Protein AF-A0A2V8SUP8-F1 (afdb_monomer)

Foldseek 3Di:
DCLVVLLVQLVVCVVQQVLVSNLVSLVVSVVPPDCVVCVVSVVVSVVVNVVSVVCVVVVTGPDPPPDPD

Mean predicted aligned error: 4.54 Å

Solvent-accessible surface area (backbone atoms only — not comparable to full-atom values): 3909 Å² total; per-residue (Å²): 124,70,26,66,55,27,44,52,54,11,51,51,27,46,76,68,25,35,48,68,64,12,48,54,25,41,53,54,14,64,78,58,50,48,72,84,84,36,45,69,59,52,51,51,47,64,68,44,48,67,56,52,55,50,37,51,76,71,70,49,50,63,68,79,73,96,72,83,129

Nearest PDB structures (foldseek):
  5nbt-assembly2_D  TM=8.073E-01  e=4.571E-01  Mus musculus
  2n8i-assembly1_A  TM=6.738E-01  e=6.266E-01  synthetic construct
  8k9a-assembly1_A  TM=8.077E-01  e=6.469E+00  Bacillus subtilis
  8xfe-assembly1_B  TM=7.957E-01  e=7.817E+00  Bacillus sp. DSM 5850

Sequence (69 aa):
ELAVVQFFIATAHDQLGEYEEALDAYEAFLSRADARTNELEIEKVNLRLPSLRKQIKRGEGVKPDKKAQ

Radius of gyration: 12.93 Å; Cα contacts (8 Å, |Δi|>4): 61; chains: 1; bounding box: 42×20×33 Å

Secondary structure (DSSP, 8-state):
-HHHHHHHHHHHHHHHT-HHHHHHHHHHHHHH--TTTSHHHHHHHHHHHHHHHHHHHTT-SPPP-S---

Structure (mmCIF, N/CA/C/O backbone):
data_AF-A0A2V8SUP8-F1
#
_entry.id   AF-A0A2V8SUP8-F1
#
loop_
_atom_site.group_PDB
_atom_site.id
_atom_site.type_symbol
_atom_site.label_atom_id
_atom_site.label_alt_id
_atom_site.label_comp_id
_atom_site.label_asym_id
_atom_site.label_entity_id
_atom_site.label_seq_id
_atom_site.pdbx_PDB_ins_code
_atom_site.Cartn_x
_atom_site.Cartn_y
_atom_site.Cartn_z
_atom_site.occupancy
_atom_site.B_iso_or_equiv
_atom_site.auth_seq_id
_atom_site.auth_comp_id
_atom_site.auth_asym_id
_atom_site.auth_atom_id
_atom_site.pdbx_PDB_model_num
ATOM 1 N N . GLU A 1 1 ? 1.020 -0.447 -16.034 1.00 59.50 1 GLU A N 1
ATOM 2 C CA . GLU A 1 1 ? 0.632 0.983 -16.012 1.00 59.50 1 GLU A CA 1
ATOM 3 C C . GLU A 1 1 ? -0.347 1.326 -14.881 1.00 59.50 1 GLU A C 1
ATOM 5 O O . GLU A 1 1 ? -0.072 2.245 -14.129 1.00 59.50 1 GLU A O 1
ATOM 10 N N . LEU A 1 2 ? -1.423 0.554 -14.663 1.00 82.12 2 LEU A N 1
ATOM 11 C CA . LEU A 1 2 ? -2.428 0.836 -13.614 1.00 82.12 2 LEU A CA 1
ATOM 12 C C . LEU A 1 2 ? -1.944 0.725 -12.150 1.00 82.12 2 LEU A C 1
ATOM 14 O O . LEU A 1 2 ? -2.581 1.297 -11.271 1.00 82.12 2 LEU A O 1
ATOM 18 N N . ALA A 1 3 ? -0.856 0.001 -11.865 1.00 91.12 3 ALA A N 1
ATOM 19 C CA . ALA A 1 3 ? -0.400 -0.222 -10.489 1.00 91.12 3 ALA A CA 1
ATOM 20 C C . ALA A 1 3 ? 0.006 1.093 -9.798 1.00 91.12 3 ALA A C 1
ATOM 22 O O . ALA A 1 3 ? -0.514 1.422 -8.737 1.00 91.12 3 ALA A O 1
ATOM 23 N N . VAL A 1 4 ? 0.857 1.906 -10.433 1.00 93.81 4 VAL A N 1
ATOM 24 C CA . VAL A 1 4 ? 1.335 3.162 -9.827 1.00 93.81 4 VAL A CA 1
ATOM 25 C C . VAL A 1 4 ? 0.193 4.151 -9.543 1.00 93.81 4 VAL A C 1
ATOM 27 O O . VAL A 1 4 ? 0.234 4.886 -8.563 1.00 93.81 4 VAL A O 1
ATOM 30 N N . VAL A 1 5 ? -0.879 4.119 -10.342 1.00 96.25 5 VAL A N 1
ATOM 31 C CA . VAL A 1 5 ? -2.087 4.922 -10.094 1.00 96.25 5 VAL A CA 1
ATOM 32 C C . VAL A 1 5 ? -2.751 4.516 -8.776 1.00 96.25 5 VAL A C 1
ATOM 34 O O . VAL A 1 5 ? -3.119 5.381 -7.988 1.00 96.25 5 VAL A O 1
ATOM 37 N N . GLN A 1 6 ? -2.855 3.214 -8.497 1.00 97.19 6 GLN A N 1
ATOM 38 C CA . GLN A 1 6 ? -3.414 2.718 -7.236 1.00 97.19 6 GLN A CA 1
ATOM 39 C C . GLN A 1 6 ? -2.545 3.087 -6.033 1.00 97.19 6 GLN A C 1
ATOM 41 O O . GLN A 1 6 ? -3.088 3.426 -4.988 1.00 97.19 6 GLN A O 1
ATOM 46 N N . PHE A 1 7 ? -1.219 3.119 -6.191 1.00 97.94 7 PHE A N 1
ATOM 47 C CA . PHE A 1 7 ? -0.320 3.629 -5.154 1.00 97.94 7 PHE A CA 1
ATOM 48 C C . PHE A 1 7 ? -0.609 5.101 -4.809 1.00 97.94 7 PHE A C 1
ATOM 50 O O . PHE A 1 7 ? -0.688 5.457 -3.631 1.00 97.94 7 PHE A O 1
ATOM 57 N N . PHE A 1 8 ? -0.810 5.960 -5.815 1.00 97.75 8 PHE A N 1
ATOM 58 C CA . PHE A 1 8 ? -1.132 7.370 -5.574 1.00 97.75 8 PHE A CA 1
ATOM 59 C C . PHE A 1 8 ? -2.526 7.568 -4.975 1.00 97.75 8 PHE A C 1
ATOM 61 O O . PHE A 1 8 ? -2.668 8.374 -4.059 1.00 97.75 8 PHE A O 1
ATOM 68 N N . ILE A 1 9 ? -3.528 6.811 -5.435 1.00 97.81 9 ILE A N 1
ATOM 69 C CA . ILE A 1 9 ? -4.874 6.808 -4.839 1.00 97.81 9 ILE A CA 1
ATOM 70 C C . ILE A 1 9 ? -4.794 6.405 -3.363 1.00 97.81 9 ILE A C 1
ATOM 72 O O . ILE A 1 9 ? -5.304 7.117 -2.503 1.00 97.81 9 ILE A O 1
ATOM 76 N N . ALA A 1 10 ? -4.086 5.316 -3.058 1.00 98.06 10 ALA A N 1
ATOM 77 C CA . ALA A 1 10 ? -3.905 4.852 -1.691 1.00 98.06 10 ALA A CA 1
ATOM 78 C C . ALA A 1 10 ? -3.203 5.894 -0.812 1.00 98.06 10 ALA A C 1
ATOM 80 O O . ALA A 1 10 ? -3.644 6.161 0.300 1.00 98.06 10 ALA A O 1
ATOM 81 N N . THR A 1 11 ? -2.149 6.530 -1.333 1.00 98.31 11 THR A N 1
ATOM 82 C CA . THR A 1 11 ? -1.415 7.588 -0.623 1.00 98.31 11 THR A CA 1
ATOM 83 C C . THR A 1 11 ? -2.306 8.796 -0.330 1.00 98.31 11 THR A C 1
ATOM 85 O O . THR A 1 11 ? -2.217 9.367 0.754 1.00 98.31 11 THR A O 1
ATOM 88 N N . ALA A 1 12 ? -3.168 9.185 -1.274 1.00 98.31 12 ALA A N 1
ATOM 89 C CA . ALA A 1 12 ? -4.099 10.292 -1.086 1.00 98.31 12 ALA A CA 1
ATOM 90 C C . ALA A 1 12 ? -5.118 9.980 0.021 1.00 98.31 12 ALA A C 1
ATOM 92 O O . ALA A 1 12 ? -5.242 10.761 0.961 1.00 98.31 12 ALA A O 1
ATOM 93 N N . HIS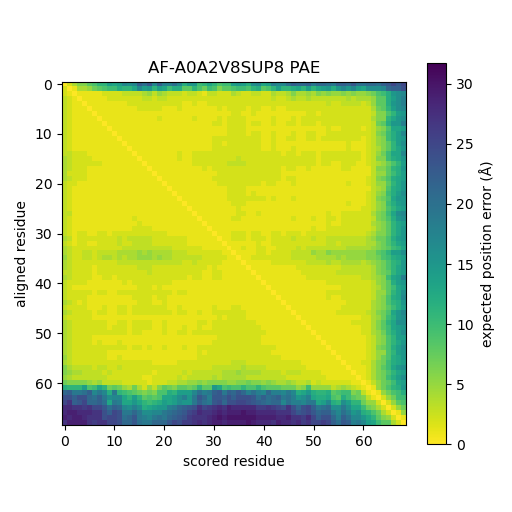 A 1 13 ? -5.766 8.812 -0.038 1.00 98.25 13 HIS A N 1
ATOM 94 C CA . HIS A 1 13 ? -6.688 8.357 1.006 1.00 98.25 13 HIS A CA 1
ATOM 95 C C . HIS A 1 13 ? -6.000 8.267 2.379 1.00 98.25 13 HIS A C 1
ATOM 97 O O . HIS A 1 13 ? -6.521 8.755 3.380 1.00 98.25 13 HIS A O 1
ATOM 103 N N . ASP A 1 14 ? -4.781 7.724 2.433 1.00 97.81 14 ASP A N 1
ATOM 104 C CA . ASP A 1 14 ? -4.003 7.592 3.669 1.00 97.81 14 ASP A CA 1
ATOM 105 C C . ASP A 1 14 ? -3.720 8.962 4.311 1.00 97.81 14 ASP A C 1
ATOM 107 O O . ASP A 1 14 ? -3.929 9.156 5.509 1.00 97.81 14 ASP A O 1
ATOM 111 N N . GLN A 1 15 ? -3.327 9.951 3.500 1.00 97.12 15 GLN A N 1
ATOM 112 C CA . GLN A 1 15 ? -3.102 11.330 3.952 1.00 97.12 15 GLN A CA 1
ATOM 113 C C . GLN A 1 15 ? -4.385 12.029 4.417 1.00 97.12 15 GLN A C 1
ATOM 115 O O . GLN A 1 15 ? -4.325 12.864 5.320 1.00 97.12 15 GLN A O 1
ATOM 120 N N . LEU A 1 16 ? -5.532 11.686 3.826 1.00 96.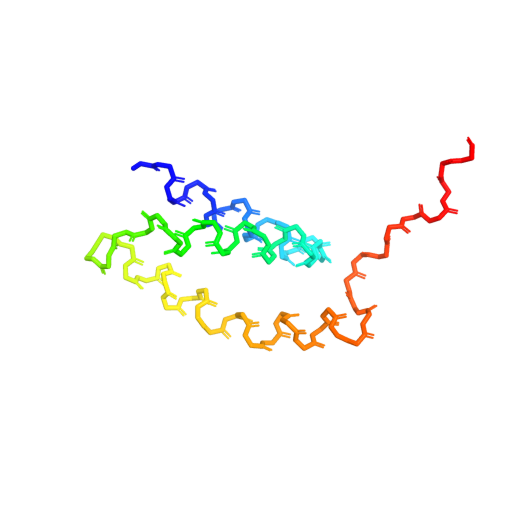94 16 LEU A N 1
ATOM 121 C CA . LEU A 1 16 ? -6.847 12.185 4.233 1.00 96.94 16 LEU A CA 1
ATOM 122 C C . LEU A 1 16 ? -7.398 11.469 5.476 1.00 96.94 16 LEU A C 1
ATOM 124 O O . LEU A 1 16 ? -8.377 11.924 6.065 1.00 96.94 16 LEU A O 1
ATOM 128 N N . GLY A 1 17 ? -6.752 10.387 5.918 1.00 96.88 17 GLY A N 1
ATOM 129 C CA . GLY A 1 17 ? -7.215 9.558 7.027 1.00 96.88 17 GLY A CA 1
ATOM 130 C C . GLY A 1 17 ? -8.285 8.536 6.632 1.00 96.88 17 GLY A C 1
ATOM 131 O O . GLY A 1 17 ? -8.852 7.890 7.513 1.00 96.88 17 GLY A O 1
ATOM 132 N N . GLU A 1 18 ? -8.574 8.391 5.341 1.00 97.75 18 GLU A N 1
ATOM 133 C CA . GLU A 1 18 ? -9.544 7.463 4.741 1.00 97.75 18 GLU A CA 1
ATOM 134 C C . GLU A 1 18 ? -8.917 6.065 4.704 1.00 97.75 18 GLU A C 1
ATOM 136 O O . GLU A 1 18 ? -8.461 5.562 3.680 1.00 97.75 18 GLU A O 1
ATOM 141 N N . TYR A 1 19 ? -8.733 5.486 5.892 1.00 97.50 19 TYR A N 1
ATOM 142 C CA . TYR A 1 19 ? -7.838 4.348 6.077 1.00 97.50 19 TYR A CA 1
ATOM 143 C C . TYR A 1 19 ? -8.339 3.048 5.449 1.00 97.50 19 TYR A C 1
ATOM 145 O O . TYR A 1 19 ? -7.507 2.238 5.040 1.00 97.50 19 TYR A O 1
ATOM 153 N N . GLU A 1 20 ? -9.653 2.831 5.372 1.00 97.12 20 GLU A N 1
ATOM 154 C CA . GLU A 1 20 ? -10.213 1.638 4.725 1.00 97.12 20 GLU A CA 1
ATOM 155 C C . GLU A 1 20 ? -10.019 1.720 3.205 1.00 97.12 20 GLU A C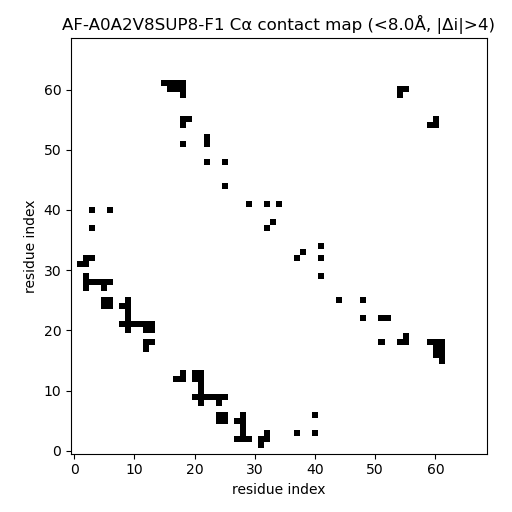 1
ATOM 157 O O . GLU A 1 20 ? -9.461 0.802 2.605 1.00 97.12 20 GLU A O 1
ATOM 162 N N . GLU A 1 21 ? -10.327 2.868 2.604 1.00 97.75 21 GLU A N 1
ATOM 163 C CA . GLU A 1 21 ? -10.107 3.146 1.184 1.00 97.75 21 GLU A CA 1
ATOM 164 C C . GLU A 1 21 ? -8.614 3.113 0.817 1.00 97.75 21 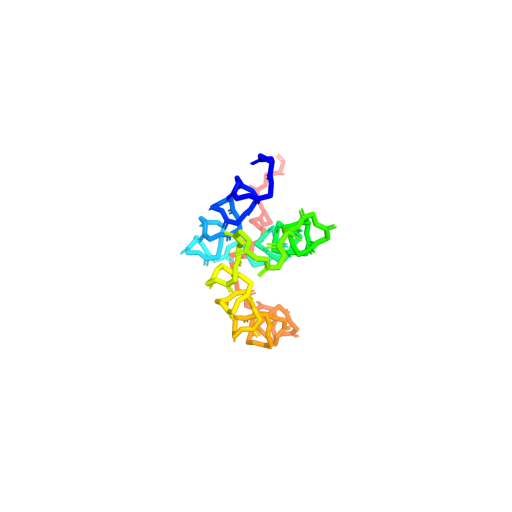GLU A C 1
ATOM 166 O O . GLU A 1 21 ? -8.224 2.575 -0.225 1.00 97.75 21 GLU A O 1
ATOM 171 N N . ALA A 1 22 ? -7.752 3.636 1.694 1.00 98.38 22 ALA A N 1
ATOM 172 C CA . ALA A 1 22 ? -6.304 3.552 1.538 1.00 98.38 22 ALA A CA 1
ATOM 173 C C . ALA A 1 22 ? -5.815 2.101 1.545 1.00 98.38 22 ALA A C 1
ATOM 175 O O . ALA A 1 22 ? -4.976 1.728 0.721 1.00 98.38 22 ALA A O 1
ATOM 176 N N . LEU A 1 23 ? -6.326 1.277 2.467 1.00 98.44 23 LEU A N 1
ATOM 177 C CA . LEU A 1 23 ? -5.959 -0.133 2.569 1.00 98.44 23 LEU A CA 1
ATOM 178 C C . LEU A 1 23 ? -6.342 -0.890 1.293 1.00 98.44 23 LEU A C 1
ATOM 180 O O . LEU A 1 23 ? -5.484 -1.567 0.724 1.00 98.44 23 LEU A O 1
ATOM 184 N N . ASP A 1 24 ? -7.574 -0.718 0.815 1.00 98.06 24 ASP A N 1
ATOM 185 C CA . ASP A 1 24 ? -8.064 -1.365 -0.405 1.00 98.06 24 ASP A CA 1
ATOM 186 C C . ASP A 1 24 ? -7.211 -0.992 -1.625 1.00 98.06 24 ASP A C 1
ATOM 188 O O . ASP A 1 24 ? -6.807 -1.851 -2.417 1.00 98.06 24 ASP A O 1
ATOM 192 N N . ALA A 1 25 ? -6.873 0.292 -1.767 1.00 98.25 25 ALA A N 1
ATOM 193 C CA . ALA A 1 25 ? -6.048 0.766 -2.870 1.00 98.25 25 ALA A CA 1
ATOM 194 C C . ALA A 1 25 ? -4.587 0.279 -2.771 1.00 98.25 25 ALA A C 1
ATOM 196 O O . ALA A 1 25 ? -4.001 -0.091 -3.794 1.00 98.25 25 ALA A O 1
ATOM 197 N N .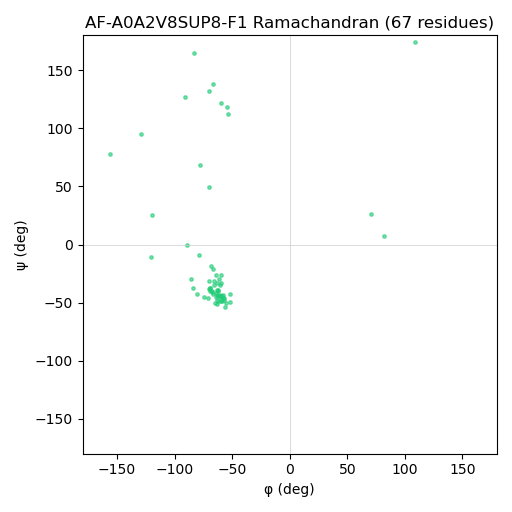 TYR A 1 26 ? -4.004 0.211 -1.567 1.00 98.44 26 TYR A N 1
ATOM 198 C CA . TYR A 1 26 ? -2.668 -0.360 -1.359 1.00 98.44 26 TYR A CA 1
ATOM 199 C C . TYR A 1 26 ? -2.624 -1.857 -1.695 1.00 98.44 26 TYR A C 1
ATOM 201 O O . TYR A 1 26 ? -1.672 -2.315 -2.330 1.00 98.44 26 TYR A O 1
ATOM 209 N N . GLU A 1 27 ? -3.641 -2.629 -1.309 1.00 97.94 27 GLU A N 1
ATOM 210 C CA . GLU A 1 27 ? -3.723 -4.057 -1.637 1.00 97.94 27 GLU A CA 1
ATOM 211 C C . GLU A 1 27 ? -3.930 -4.280 -3.139 1.00 97.94 27 GLU A C 1
ATOM 213 O O . GLU A 1 27 ? -3.275 -5.139 -3.742 1.00 97.94 27 GLU A O 1
ATOM 218 N N . ALA A 1 28 ? -4.758 -3.449 -3.777 1.00 97.44 28 ALA A N 1
ATOM 219 C CA . ALA A 1 28 ? -4.929 -3.473 -5.221 1.00 97.44 28 ALA A CA 1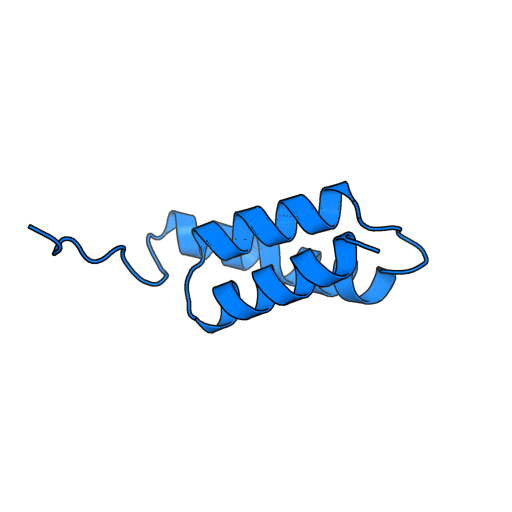
ATOM 220 C C . ALA A 1 28 ? -3.606 -3.172 -5.947 1.00 97.44 28 ALA A C 1
ATOM 222 O O . ALA A 1 28 ? -3.241 -3.913 -6.866 1.00 97.44 28 ALA A O 1
ATOM 223 N N . PHE A 1 29 ? -2.851 -2.167 -5.484 1.00 97.94 29 PHE A N 1
ATOM 224 C CA . PHE A 1 29 ? -1.515 -1.867 -5.995 1.00 97.94 29 PHE A CA 1
ATOM 225 C C . PHE A 1 29 ? -0.591 -3.084 -5.885 1.00 97.94 29 PHE A C 1
ATOM 227 O O . PHE A 1 29 ? -0.053 -3.519 -6.902 1.00 97.94 29 PHE A O 1
ATOM 234 N N . LEU A 1 30 ? -0.452 -3.678 -4.695 1.00 97.62 30 LEU A N 1
ATOM 235 C CA . LEU A 1 30 ? 0.433 -4.829 -4.476 1.00 97.62 30 LEU A CA 1
ATOM 236 C C . LEU A 1 30 ? 0.072 -6.036 -5.351 1.00 97.62 30 LEU A C 1
ATOM 238 O O . LEU A 1 30 ? 0.965 -6.754 -5.791 1.00 97.62 30 LEU A O 1
ATOM 242 N N . SER A 1 31 ? -1.213 -6.243 -5.649 1.00 96.94 31 SER A N 1
ATOM 243 C CA . SER A 1 31 ? -1.657 -7.341 -6.522 1.00 96.94 31 SER A CA 1
ATOM 244 C C . SER A 1 31 ? -1.243 -7.180 -7.993 1.00 96.94 31 SER A C 1
ATOM 246 O O . SER A 1 31 ? -1.258 -8.152 -8.747 1.00 96.94 31 SER A O 1
ATOM 248 N N . ARG A 1 32 ? -0.895 -5.957 -8.416 1.00 95.88 32 ARG A N 1
ATOM 249 C CA . ARG A 1 32 ? -0.588 -5.599 -9.813 1.00 95.88 32 ARG A CA 1
ATOM 250 C C . ARG A 1 32 ? 0.819 -5.039 -10.005 1.00 95.88 32 ARG A C 1
ATOM 252 O O . ARG A 1 32 ? 1.218 -4.820 -11.149 1.00 95.88 32 ARG A O 1
ATOM 259 N N . ALA A 1 33 ? 1.521 -4.736 -8.917 1.00 96.81 33 ALA A N 1
ATOM 260 C CA . ALA 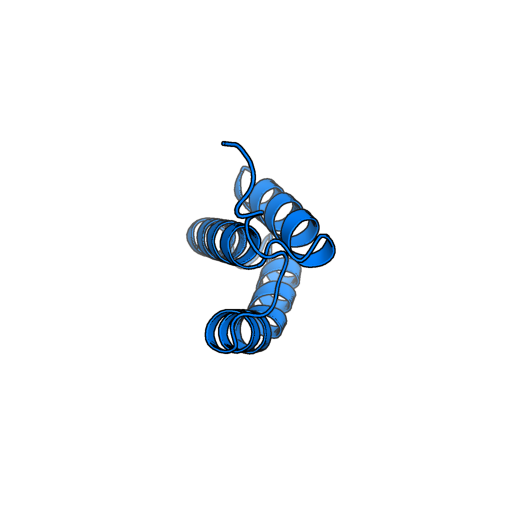A 1 33 ? 2.835 -4.121 -8.945 1.00 96.81 33 ALA A CA 1
ATOM 261 C C . ALA A 1 33 ? 3.869 -5.078 -9.547 1.00 96.81 33 ALA A C 1
ATOM 263 O O . ALA A 1 33 ? 3.891 -6.270 -9.239 1.00 96.81 33 ALA A O 1
ATOM 264 N N . ASP A 1 34 ? 4.747 -4.539 -10.388 1.00 96.62 34 ASP A N 1
ATOM 265 C CA . ASP A 1 34 ? 5.919 -5.269 -10.857 1.00 96.62 34 ASP A CA 1
ATOM 266 C C . ASP A 1 34 ? 7.089 -5.001 -9.908 1.00 96.62 34 ASP A C 1
ATOM 268 O O . ASP A 1 34 ? 7.435 -3.849 -9.650 1.00 96.62 34 ASP A O 1
ATOM 272 N N . ALA A 1 35 ? 7.720 -6.059 -9.399 1.00 94.50 35 ALA A N 1
ATOM 273 C CA . ALA A 1 35 ? 8.750 -5.937 -8.369 1.00 94.50 35 ALA A CA 1
ATOM 274 C C . ALA A 1 35 ? 10.007 -5.184 -8.836 1.00 94.50 35 ALA A C 1
ATOM 276 O O . ALA A 1 35 ? 10.696 -4.605 -8.005 1.00 94.50 35 ALA A O 1
ATOM 277 N N . ARG A 1 36 ? 10.313 -5.176 -10.143 1.00 95.12 36 ARG A N 1
ATOM 278 C CA . ARG A 1 36 ? 11.467 -4.435 -10.682 1.00 95.12 36 ARG A CA 1
ATOM 279 C C . ARG A 1 36 ? 11.135 -2.972 -10.942 1.00 95.12 36 ARG A C 1
ATOM 281 O O . ARG A 1 36 ? 11.983 -2.108 -10.764 1.00 95.12 36 ARG A O 1
ATOM 288 N N . THR A 1 37 ? 9.918 -2.704 -11.400 1.00 96.00 37 THR A N 1
ATOM 289 C CA . THR A 1 37 ? 9.485 -1.366 -11.817 1.00 96.00 37 THR A CA 1
ATOM 290 C C . THR A 1 37 ? 8.967 -0.535 -10.644 1.00 96.00 37 THR A C 1
ATOM 292 O O . THR A 1 37 ? 9.066 0.686 -10.670 1.00 96.00 37 THR A O 1
ATOM 295 N N . ASN A 1 38 ? 8.401 -1.185 -9.625 1.00 96.69 38 ASN A N 1
ATOM 296 C CA . ASN A 1 38 ? 7.719 -0.549 -8.497 1.00 96.69 38 ASN A CA 1
ATOM 297 C C . ASN A 1 38 ? 8.372 -0.874 -7.145 1.00 96.69 38 ASN A C 1
ATOM 299 O O . ASN A 1 38 ? 7.690 -0.868 -6.123 1.00 96.69 38 ASN A O 1
ATOM 303 N N . GLU A 1 39 ? 9.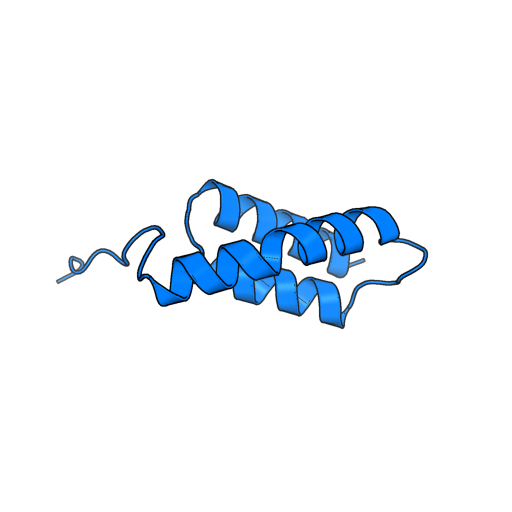669 -1.194 -7.129 1.00 97.69 39 GLU A N 1
ATOM 304 C CA . GLU A 1 39 ? 10.398 -1.621 -5.926 1.00 97.69 39 GLU A CA 1
ATOM 305 C C . GLU A 1 39 ? 10.221 -0.637 -4.756 1.00 97.69 39 GLU A C 1
ATOM 307 O O . GLU A 1 39 ? 9.826 -1.033 -3.658 1.00 97.69 39 GLU A O 1
ATOM 312 N N . LEU A 1 40 ? 10.421 0.660 -5.014 1.00 97.62 40 LEU A N 1
ATOM 313 C CA . LEU A 1 40 ? 10.325 1.710 -3.997 1.00 97.62 40 LEU A CA 1
ATOM 314 C C . LEU A 1 40 ? 8.895 1.896 -3.478 1.00 97.62 40 LEU A C 1
ATOM 316 O O . LEU A 1 40 ? 8.685 2.100 -2.282 1.00 97.62 40 LEU A O 1
ATOM 320 N N . GLU A 1 41 ? 7.893 1.850 -4.356 1.00 98.19 41 GLU A N 1
ATOM 321 C CA . GLU A 1 41 ? 6.491 1.942 -3.950 1.00 98.19 41 GLU A CA 1
ATOM 322 C C . GLU A 1 41 ? 6.080 0.713 -3.132 1.00 98.19 41 GLU A C 1
ATOM 324 O O . GLU A 1 41 ? 5.452 0.867 -2.086 1.00 98.19 41 GLU A O 1
ATOM 329 N N . ILE A 1 42 ? 6.487 -0.494 -3.539 1.00 98.56 42 ILE A N 1
ATOM 330 C CA . ILE A 1 42 ? 6.240 -1.734 -2.786 1.00 98.56 42 ILE A CA 1
ATOM 331 C C . ILE A 1 42 ? 6.842 -1.641 -1.382 1.00 98.56 42 ILE A C 1
ATOM 333 O O . ILE A 1 42 ? 6.166 -1.972 -0.405 1.00 98.56 42 ILE A O 1
ATOM 337 N N . GLU A 1 43 ? 8.082 -1.163 -1.253 1.00 98.50 43 GLU A N 1
ATOM 338 C CA . G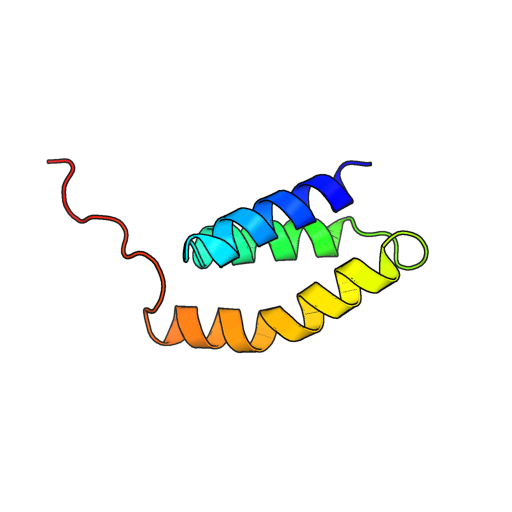LU A 1 43 ? 8.730 -0.981 0.048 1.00 98.50 43 GLU A CA 1
ATOM 339 C C . GLU A 1 43 ? 7.937 -0.016 0.941 1.00 98.50 43 GLU A C 1
ATOM 341 O O . GLU A 1 43 ? 7.605 -0.352 2.081 1.00 98.50 43 GLU A O 1
ATOM 346 N N . LYS A 1 44 ? 7.548 1.149 0.409 1.00 98.38 44 LYS A N 1
ATOM 347 C CA . LYS A 1 44 ? 6.735 2.136 1.139 1.00 98.38 44 LYS A CA 1
ATOM 348 C C . LYS A 1 44 ? 5.413 1.547 1.623 1.00 98.38 44 LYS A C 1
ATOM 350 O O . LYS A 1 44 ? 5.048 1.734 2.786 1.00 98.38 44 LYS A O 1
ATOM 355 N N . VAL A 1 45 ? 4.710 0.818 0.757 1.00 98.19 45 VAL A N 1
ATOM 356 C CA . VAL A 1 45 ? 3.433 0.187 1.112 1.00 98.19 45 VAL A CA 1
ATOM 357 C C . VAL A 1 45 ? 3.634 -0.864 2.199 1.00 98.19 45 VAL A C 1
ATOM 359 O O . VAL A 1 45 ? 2.913 -0.862 3.197 1.00 98.19 45 VAL A O 1
ATOM 362 N N . ASN A 1 46 ? 4.657 -1.707 2.077 1.00 98.31 46 ASN A N 1
ATOM 363 C CA . ASN A 1 46 ? 4.965 -2.723 3.082 1.00 98.31 46 ASN A CA 1
ATOM 364 C C . ASN A 1 46 ? 5.343 -2.120 4.444 1.00 98.31 46 ASN A C 1
ATOM 366 O O . ASN A 1 46 ? 4.989 -2.689 5.478 1.00 98.31 46 ASN A O 1
ATOM 370 N N . LEU A 1 47 ? 6.000 -0.957 4.471 1.00 98.56 47 LEU A N 1
ATOM 371 C CA . LEU A 1 47 ? 6.282 -0.222 5.708 1.00 98.56 47 LEU A CA 1
ATOM 372 C C . LEU A 1 47 ? 5.010 0.372 6.336 1.00 98.56 47 LEU A C 1
ATOM 374 O O . LEU A 1 47 ? 4.859 0.380 7.562 1.00 98.56 47 LEU A O 1
ATOM 378 N N . ARG A 1 48 ? 4.069 0.851 5.515 1.00 98.25 48 ARG A N 1
ATOM 379 C CA . ARG A 1 48 ? 2.845 1.513 5.981 1.00 98.25 48 ARG A CA 1
ATOM 380 C C . ARG A 1 48 ? 1.756 0.537 6.432 1.00 98.25 48 ARG A C 1
ATOM 382 O O . ARG A 1 48 ? 1.145 0.756 7.482 1.00 98.25 48 ARG A O 1
ATOM 389 N N . LEU A 1 49 ? 1.533 -0.554 5.697 1.00 98.25 49 LEU A N 1
ATOM 390 C CA . LEU A 1 49 ? 0.422 -1.492 5.917 1.00 98.25 49 LEU A CA 1
ATOM 391 C C . LEU A 1 49 ? 0.285 -2.010 7.362 1.00 98.25 49 LEU A C 1
ATOM 393 O O . LEU A 1 49 ? -0.842 -2.050 7.867 1.00 98.25 49 LEU A O 1
ATOM 397 N N . PRO A 1 50 ? 1.363 -2.386 8.082 1.00 98.50 50 PRO A N 1
ATOM 398 C CA . PRO A 1 50 ? 1.238 -2.878 9.451 1.00 98.50 50 PRO A CA 1
ATOM 399 C C . PRO A 1 50 ? 0.667 -1.836 10.413 1.00 98.50 50 PRO A C 1
ATOM 401 O O . PRO A 1 50 ? -0.116 -2.184 11.300 1.00 98.50 50 PRO A O 1
ATOM 404 N N . SER A 1 51 ? 1.060 -0.567 10.264 1.00 98.19 51 SER A N 1
ATOM 405 C CA . SER A 1 51 ? 0.524 0.507 11.098 1.00 98.19 51 SER A CA 1
ATOM 406 C C . SER A 1 51 ? -0.904 0.844 10.678 1.00 98.19 51 SER A C 1
ATOM 408 O O . SER A 1 51 ? -1.767 0.869 11.548 1.00 98.19 51 SER A O 1
ATOM 410 N N . LEU A 1 52 ? -1.183 0.963 9.376 1.00 98.38 52 LEU A N 1
ATOM 411 C CA . LEU A 1 52 ? -2.518 1.253 8.840 1.00 98.38 52 LEU A CA 1
ATOM 412 C C . LEU A 1 52 ? -3.561 0.234 9.322 1.00 98.38 52 LEU A C 1
ATOM 414 O O . LEU A 1 52 ? -4.564 0.595 9.932 1.00 98.38 52 LEU A O 1
ATOM 418 N N . ARG A 1 53 ? -3.265 -1.066 9.192 1.00 98.44 53 ARG A N 1
ATOM 419 C CA . ARG A 1 53 ? -4.141 -2.145 9.681 1.00 98.44 53 ARG A CA 1
ATOM 420 C C . ARG A 1 53 ? -4.376 -2.083 11.193 1.00 98.44 53 ARG A C 1
ATOM 422 O O . ARG A 1 53 ? -5.454 -2.438 11.664 1.00 98.44 53 ARG A O 1
ATOM 429 N N . LYS A 1 54 ? -3.381 -1.657 11.982 1.00 98.38 54 LYS A N 1
ATOM 430 C CA . LYS A 1 54 ? -3.551 -1.455 13.432 1.00 98.38 54 LYS A CA 1
ATOM 431 C C . LYS A 1 54 ? -4.437 -0.246 13.734 1.00 98.38 54 LYS A C 1
ATOM 433 O O . LYS A 1 54 ? -5.221 -0.328 14.671 1.00 98.38 54 LYS A O 1
ATOM 438 N N . GLN A 1 55 ? -4.314 0.838 12.973 1.00 97.56 55 GLN A N 1
ATOM 439 C CA . GLN A 1 55 ? -5.147 2.034 13.120 1.00 97.56 55 GLN A CA 1
ATOM 440 C C . GLN A 1 55 ? -6.619 1.711 12.834 1.00 97.56 55 GLN A C 1
ATOM 442 O O . GLN A 1 55 ? -7.466 1.973 13.685 1.00 97.56 55 GLN A O 1
ATOM 447 N N . ILE A 1 56 ? -6.901 1.006 11.734 1.00 96.81 56 ILE A N 1
ATOM 448 C CA . ILE A 1 56 ? -8.252 0.528 11.388 1.00 96.81 56 ILE A CA 1
ATOM 449 C C . ILE A 1 56 ? -8.823 -0.354 12.505 1.00 96.81 56 ILE A C 1
ATOM 451 O O . ILE A 1 56 ? -9.926 -0.119 12.990 1.00 96.81 56 ILE A O 1
ATOM 455 N N . LYS A 1 57 ? -8.043 -1.320 13.015 1.00 97.19 57 LYS A N 1
ATOM 456 C CA . LYS A 1 57 ? -8.466 -2.173 14.145 1.00 97.19 57 LYS A CA 1
ATOM 457 C C . LYS A 1 57 ? -8.791 -1.395 15.424 1.00 97.19 57 LYS A C 1
ATOM 459 O O . LYS A 1 57 ? -9.551 -1.894 16.249 1.00 97.19 57 LYS A O 1
ATOM 464 N N . ARG A 1 58 ? -8.203 -0.211 15.616 1.00 96.75 58 ARG A N 1
ATOM 465 C CA . ARG A 1 58 ? -8.491 0.690 16.743 1.00 96.75 58 ARG A CA 1
ATOM 466 C C . ARG A 1 58 ? -9.635 1.671 16.450 1.00 96.75 58 ARG A C 1
ATOM 468 O O . ARG A 1 58 ? -9.977 2.455 17.330 1.00 96.75 58 ARG A O 1
ATOM 475 N N . GLY A 1 59 ? -10.233 1.621 15.258 1.00 94.69 59 GLY A N 1
ATOM 476 C CA . GLY A 1 59 ? -11.283 2.543 14.823 1.00 94.69 59 GLY A CA 1
ATOM 477 C C . GLY A 1 59 ? -10.777 3.964 14.562 1.00 94.69 59 GLY A C 1
ATOM 478 O O . GLY A 1 59 ? -11.528 4.925 14.738 1.00 94.69 59 GLY A O 1
ATOM 479 N N . GLU A 1 60 ? -9.494 4.107 14.225 1.00 94.56 60 GLU A N 1
ATOM 480 C CA . GLU A 1 60 ? -8.902 5.373 13.790 1.00 94.56 60 GLU A CA 1
ATOM 481 C C . GLU A 1 60 ? -9.158 5.613 12.297 1.00 94.56 60 GLU A C 1
ATOM 483 O O . GLU A 1 60 ? -9.473 4.682 11.561 1.00 94.56 60 GLU A O 1
ATOM 488 N N . GLY A 1 61 ? -8.957 6.857 11.860 1.00 93.00 61 GLY A N 1
ATOM 489 C CA . GLY A 1 61 ? -9.276 7.320 10.508 1.00 93.00 61 GLY A CA 1
ATOM 490 C C . GLY A 1 61 ? -10.475 8.260 10.519 1.00 93.00 61 GLY A C 1
ATOM 491 O O . GLY A 1 61 ? -11.089 8.484 11.572 1.00 93.00 61 GLY A O 1
ATOM 492 N N . VAL A 1 62 ? -10.795 8.844 9.365 1.00 88.81 62 VAL A N 1
ATOM 493 C CA . VAL A 1 62 ? -12.050 9.585 9.215 1.00 88.81 62 VAL A CA 1
ATOM 494 C C . VAL A 1 62 ? -13.178 8.607 9.496 1.00 88.81 62 VAL A C 1
ATOM 496 O O . VAL A 1 62 ? -13.290 7.551 8.881 1.00 88.81 62 VAL A O 1
ATOM 499 N N . LYS A 1 63 ? -13.999 8.934 10.491 1.00 68.44 63 LYS A N 1
ATOM 500 C CA . LYS A 1 63 ? -15.214 8.169 10.739 1.00 68.44 63 LYS A CA 1
ATOM 501 C C . LYS A 1 63 ? -16.154 8.492 9.583 1.00 68.44 63 LYS A C 1
ATOM 503 O O . LYS A 1 63 ? -16.327 9.684 9.328 1.00 68.44 63 LYS A O 1
ATOM 508 N N . PRO A 1 64 ? -16.786 7.504 8.925 1.00 57.03 64 PRO A N 1
ATOM 509 C CA . PRO A 1 64 ? -17.871 7.812 8.013 1.00 57.03 64 PRO A CA 1
ATOM 510 C C . PRO A 1 64 ? -18.886 8.625 8.810 1.00 57.03 64 PRO A C 1
ATOM 512 O O . PRO A 1 64 ? -19.374 8.175 9.856 1.00 57.03 64 PRO A O 1
ATOM 515 N N . ASP A 1 65 ? -19.115 9.865 8.381 1.00 52.06 65 ASP A N 1
ATOM 516 C CA . ASP A 1 65 ? -20.064 10.751 9.028 1.00 52.06 65 ASP A CA 1
ATOM 517 C C . ASP A 1 65 ? -21.399 10.010 9.098 1.00 52.06 65 ASP A C 1
ATOM 519 O O . ASP A 1 65 ? -22.058 9.760 8.088 1.00 52.06 65 ASP A O 1
ATOM 523 N N . LYS A 1 66 ? -21.837 9.657 10.310 1.00 52.16 66 LYS A N 1
ATOM 524 C CA . LYS A 1 66 ? -23.207 9.198 10.567 1.00 52.16 66 LYS A CA 1
ATOM 525 C C . LYS A 1 66 ? -24.184 10.372 10.417 1.00 52.16 66 LYS A C 1
ATOM 527 O O . LYS A 1 66 ? -24.967 10.608 11.329 1.00 52.16 66 LYS A O 1
ATOM 532 N N . LYS A 1 67 ? -24.114 11.144 9.328 1.00 43.69 67 LYS A N 1
ATOM 533 C CA . LYS A 1 67 ? -25.066 12.197 8.949 1.00 43.69 67 LYS A CA 1
ATOM 534 C C . LYS A 1 67 ? -25.042 12.451 7.437 1.00 43.69 67 LYS A C 1
ATOM 536 O O . LYS A 1 67 ? -24.556 13.472 6.974 1.00 43.69 67 LYS A O 1
ATOM 541 N N . ALA A 1 68 ? -25.692 11.568 6.695 1.00 43.56 68 ALA A N 1
ATOM 542 C CA . ALA A 1 68 ? -26.602 12.000 5.642 1.00 43.56 68 ALA A CA 1
ATOM 543 C C . ALA A 1 68 ? -27.901 11.228 5.889 1.00 43.56 68 ALA A C 1
ATOM 545 O O . ALA A 1 68 ? -27.994 10.032 5.624 1.00 43.56 68 ALA A O 1
ATOM 546 N N . GLN A 1 69 ? -28.794 11.905 6.606 1.00 36.62 69 GLN A N 1
ATOM 547 C CA . GLN A 1 69 ? -30.135 11.472 6.979 1.00 36.62 69 GLN A CA 1
ATOM 548 C C . GLN A 1 69 ? -31.064 11.526 5.766 1.00 36.62 69 GLN A C 1
ATOM 550 O O . GLN A 1 69 ? -30.836 12.416 4.916 1.00 36.62 69 GLN A O 1
#

pLDDT: mean 91.62, std 15.04, range [36.62, 98.56]